Protein AF-A0A485B523-F1 (afdb_monomer_lite)

Secondary structure (DSSP, 8-state):
-----------TTSSHHHHHHHHTTSS--SSS--EE--SSS--EEGGG--HHHHHHHHHH-----SS----TTS-HHHHHHHTTGGGS-HHHHHTT---

InterPro domains:
  IPR003439 ABC transporter-like, ATP-binding domain [PF00005] (5-87)
  IPR027417 P-loop containing nucleoside triphosphate hydrolase [G3DSA:3.40.50.300] (2-95)
  IPR027417 P-loop containing nucleoside triphosphate hydrolase [SSF52540] (5-87)
  IPR050086 Methionine import ATP-binding protein MetN-like [PTHR43166] (6-89)

Structure (mmCIF, N/CA/C/O backbone):
data_AF-A0A485B523-F1
#
_entry.id   AF-A0A485B523-F1
#
loop_
_atom_site.group_PDB
_atom_site.id
_atom_site.type_symbol
_atom_site.label_atom_id
_atom_site.label_alt_id
_atom_site.label_comp_id
_atom_site.label_asym_id
_atom_site.label_entity_id
_atom_site.label_seq_id
_atom_site.pdbx_PDB_ins_code
_atom_site.Cartn_x
_atom_site.Cartn_y
_atom_site.Cartn_z
_atom_site.occupancy
_atom_site.B_iso_or_equiv
_atom_site.auth_seq_id
_atom_site.auth_comp_id
_atom_site.auth_asym_id
_atom_site.auth_atom_id
_atom_site.pdbx_PDB_model_num
ATOM 1 N N . MET A 1 1 ? 12.928 13.856 6.383 1.00 52.41 1 MET A N 1
ATOM 2 C CA . MET A 1 1 ? 13.596 12.909 7.332 1.00 52.41 1 MET A CA 1
ATOM 3 C C . MET A 1 1 ? 14.492 11.938 6.554 1.00 52.41 1 MET A C 1
ATOM 5 O O . MET A 1 1 ? 14.170 11.704 5.394 1.00 52.41 1 MET A O 1
ATOM 9 N N . PRO A 1 2 ? 15.593 11.385 7.109 1.00 62.50 2 PRO A N 1
ATOM 10 C CA . PRO A 1 2 ? 16.384 10.366 6.406 1.00 62.50 2 PRO A CA 1
ATOM 11 C C . PRO A 1 2 ? 15.551 9.104 6.127 1.00 62.50 2 PRO A C 1
ATOM 13 O O . PRO A 1 2 ? 14.593 8.812 6.844 1.00 62.50 2 PRO A O 1
ATOM 16 N N . ALA A 1 3 ? 15.902 8.370 5.067 1.00 80.81 3 ALA A N 1
ATOM 17 C CA . ALA A 1 3 ? 15.241 7.116 4.721 1.00 80.81 3 ALA A CA 1
ATOM 18 C C . ALA A 1 3 ? 15.565 6.045 5.775 1.00 80.81 3 ALA A C 1
ATOM 20 O O . ALA A 1 3 ? 16.703 5.586 5.875 1.00 80.81 3 ALA A O 1
ATOM 21 N N . ASN A 1 4 ? 14.557 5.663 6.560 1.00 88.38 4 ASN A N 1
ATOM 22 C CA . ASN A 1 4 ? 14.673 4.637 7.592 1.00 88.38 4 ASN A CA 1
ATOM 23 C C . ASN A 1 4 ? 14.226 3.276 7.046 1.00 88.38 4 ASN A C 1
ATOM 25 O O . ASN A 1 4 ? 13.213 3.184 6.350 1.00 88.38 4 ASN A O 1
ATOM 29 N N . TRP A 1 5 ? 14.952 2.220 7.412 1.00 92.06 5 TRP A N 1
ATOM 30 C CA . TRP A 1 5 ? 14.648 0.843 7.028 1.00 92.06 5 TRP A CA 1
ATOM 31 C C . TRP A 1 5 ? 14.146 0.074 8.244 1.00 92.06 5 TRP A C 1
ATOM 33 O O . TRP A 1 5 ? 14.842 -0.028 9.252 1.00 92.06 5 TRP A O 1
ATOM 43 N N . TRP A 1 6 ? 12.942 -0.479 8.139 1.00 91.56 6 TRP A N 1
ATOM 44 C CA . TRP A 1 6 ? 12.316 -1.264 9.199 1.00 91.56 6 TRP A CA 1
ATOM 45 C C . TRP A 1 6 ? 12.098 -2.696 8.714 1.00 91.56 6 TRP A C 1
ATOM 47 O O . TRP A 1 6 ? 11.656 -2.910 7.586 1.00 91.56 6 TRP A O 1
ATOM 57 N N . GLY A 1 7 ? 12.404 -3.676 9.564 1.00 92.75 7 GLY A N 1
ATOM 58 C CA . GLY A 1 7 ? 12.230 -5.098 9.271 1.00 92.75 7 GLY A CA 1
ATOM 59 C C . GLY A 1 7 ? 11.400 -5.794 10.343 1.00 92.75 7 GLY A C 1
ATOM 60 O O . GLY A 1 7 ? 11.591 -5.555 11.533 1.00 92.75 7 GLY A O 1
ATOM 61 N N . TRP A 1 8 ? 10.502 -6.687 9.923 1.00 90.38 8 TRP A N 1
ATOM 62 C CA . TRP A 1 8 ? 9.713 -7.532 10.823 1.00 90.38 8 TRP A CA 1
ATOM 63 C C . TRP A 1 8 ? 10.019 -9.011 10.602 1.00 90.38 8 TRP A C 1
ATOM 65 O O . TRP A 1 8 ? 9.928 -9.519 9.484 1.00 90.38 8 TRP A O 1
ATOM 75 N N . ILE A 1 9 ? 10.322 -9.718 11.691 1.00 93.12 9 ILE A N 1
ATOM 76 C CA . ILE A 1 9 ? 10.630 -11.151 11.699 1.00 93.12 9 ILE A CA 1
ATOM 77 C C . ILE A 1 9 ? 9.621 -11.864 12.599 1.00 93.12 9 ILE A C 1
ATOM 79 O O . ILE A 1 9 ? 9.247 -11.374 13.659 1.00 93.12 9 ILE A O 1
ATOM 83 N N . GLY A 1 10 ? 9.162 -13.035 12.167 1.00 92.75 10 GLY A N 1
ATOM 84 C CA . GLY A 1 10 ? 8.225 -13.859 12.923 1.00 92.75 10 GLY A CA 1
ATOM 85 C C . GLY A 1 10 ? 7.916 -15.157 12.190 1.00 92.75 10 GLY A C 1
ATOM 86 O O . GLY A 1 10 ? 8.152 -15.258 10.982 1.00 92.75 10 GLY A O 1
ATOM 87 N N . ARG A 1 11 ? 7.355 -16.141 12.901 1.00 95.06 11 ARG A N 1
ATOM 88 C CA . ARG A 1 11 ? 6.988 -17.456 12.341 1.00 95.06 11 ARG A CA 1
ATOM 89 C C . ARG A 1 11 ? 6.081 -17.335 11.107 1.00 95.06 11 ARG A C 1
ATOM 91 O O . ARG A 1 11 ? 5.399 -16.320 10.914 1.00 95.06 11 ARG A O 1
ATOM 98 N N . SER A 1 12 ? 6.079 -18.355 10.247 1.00 92.12 12 SER A N 1
ATOM 99 C CA . SER A 1 12 ? 5.091 -18.437 9.162 1.00 92.12 12 SER A CA 1
ATOM 100 C C . SER A 1 12 ? 3.675 -18.399 9.750 1.00 92.12 12 SER A C 1
ATOM 102 O O . SER A 1 12 ? 3.447 -18.927 10.836 1.00 92.12 12 SER A O 1
ATOM 104 N N . GLY A 1 13 ? 2.756 -17.687 9.097 1.00 90.31 13 GLY A N 1
ATOM 105 C CA . GLY A 1 13 ? 1.396 -17.477 9.611 1.00 90.31 13 GLY A CA 1
ATOM 106 C C . GLY A 1 13 ? 1.243 -16.410 10.706 1.00 90.31 13 GLY A C 1
ATOM 107 O O . GLY A 1 13 ? 0.121 -16.098 11.074 1.00 90.31 13 GLY A O 1
ATOM 108 N N . ALA A 1 14 ? 2.319 -15.763 11.177 1.00 93.19 14 ALA A N 1
ATOM 109 C CA . ALA A 1 14 ? 2.232 -14.704 12.199 1.00 93.19 14 ALA A CA 1
ATOM 110 C C . ALA A 1 14 ? 1.562 -13.387 11.729 1.00 93.19 14 ALA A C 1
ATOM 112 O O . ALA A 1 14 ? 1.584 -12.400 12.453 1.00 93.19 14 ALA A O 1
ATOM 113 N N . GLY A 1 15 ? 1.028 -13.330 10.504 1.00 92.81 15 GLY A N 1
ATOM 114 C CA . GLY A 1 15 ? 0.322 -12.151 9.986 1.00 92.81 15 GLY A CA 1
ATOM 115 C C . GLY A 1 15 ? 1.199 -11.056 9.365 1.00 92.81 15 GLY A C 1
ATOM 116 O O . GLY A 1 15 ? 0.688 -9.990 9.049 1.00 92.81 15 GLY A O 1
ATOM 117 N N . LYS A 1 16 ? 2.497 -11.300 9.130 1.00 94.44 16 LYS A N 1
ATOM 118 C CA . LYS A 1 16 ? 3.418 -10.314 8.514 1.00 94.44 16 LYS A CA 1
ATOM 119 C C . LYS A 1 16 ? 2.907 -9.779 7.170 1.00 94.44 16 LYS A C 1
ATOM 121 O O . LYS A 1 16 ? 2.868 -8.573 6.964 1.00 94.44 16 LYS A O 1
ATOM 126 N N . SER A 1 17 ? 2.480 -10.670 6.272 1.00 92.75 17 SER A N 1
ATOM 127 C CA . SER A 1 17 ? 1.926 -10.267 4.974 1.00 92.75 17 SER A CA 1
ATOM 128 C C . SER A 1 17 ? 0.624 -9.491 5.157 1.00 92.75 17 SER A C 1
ATOM 130 O O . SER A 1 17 ? 0.453 -8.436 4.555 1.00 92.75 17 SER A O 1
ATOM 132 N N . THR A 1 18 ? -0.256 -9.951 6.053 1.00 93.06 18 THR A N 1
ATOM 133 C CA . THR A 1 18 ? -1.504 -9.257 6.397 1.00 93.06 18 THR A CA 1
ATOM 134 C C . THR A 1 18 ? -1.240 -7.828 6.868 1.00 93.06 18 THR A C 1
ATOM 136 O O . THR A 1 18 ? -1.890 -6.907 6.385 1.00 93.06 18 THR A O 1
ATOM 139 N N . LEU A 1 19 ? -0.245 -7.624 7.736 1.00 92.50 19 LEU A N 1
ATOM 140 C C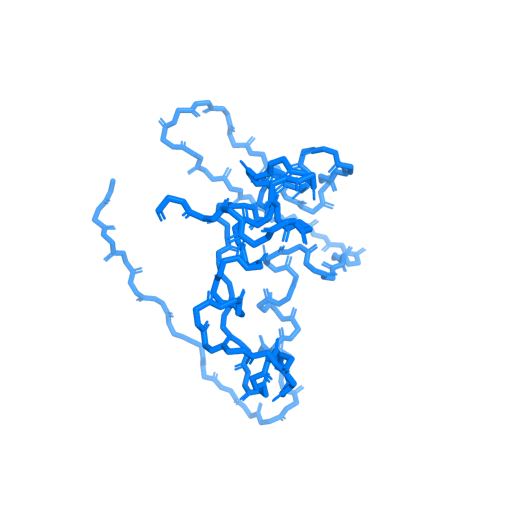A . LEU A 1 19 ? 0.169 -6.300 8.200 1.00 92.50 19 LEU A CA 1
ATOM 141 C C . LEU A 1 19 ? 0.598 -5.403 7.032 1.00 92.50 19 LEU A C 1
ATOM 143 O O . LEU A 1 19 ? 0.117 -4.279 6.924 1.00 92.50 19 LEU A O 1
ATOM 147 N N . LEU A 1 20 ? 1.447 -5.901 6.128 1.00 93.00 20 LEU A N 1
ATOM 148 C CA . LEU A 1 20 ? 1.889 -5.136 4.955 1.00 93.00 20 LEU A CA 1
ATOM 149 C C . LEU A 1 20 ? 0.718 -4.758 4.034 1.00 93.00 20 LEU A C 1
ATOM 151 O O . LEU A 1 20 ? 0.637 -3.621 3.571 1.00 93.00 20 LEU A O 1
ATOM 155 N N . HIS A 1 21 ? -0.228 -5.673 3.810 1.00 92.88 21 HIS A N 1
ATOM 156 C CA . HIS A 1 21 ? -1.424 -5.386 3.015 1.00 92.88 21 HIS A CA 1
ATOM 157 C C . HIS A 1 21 ? -2.355 -4.366 3.676 1.00 92.88 21 HIS A C 1
ATOM 159 O O . HIS A 1 21 ? -2.969 -3.565 2.967 1.00 92.88 21 HIS A O 1
ATOM 165 N N . VAL A 1 22 ? -2.476 -4.396 5.004 1.00 93.62 22 VAL A N 1
ATOM 166 C CA . VAL A 1 22 ? -3.265 -3.426 5.772 1.00 93.62 22 VAL A CA 1
ATOM 167 C C . VAL A 1 22 ? -2.595 -2.047 5.747 1.00 93.62 22 VAL A C 1
ATOM 169 O O . VAL A 1 22 ? -3.270 -1.056 5.485 1.00 93.62 22 VAL A O 1
ATOM 172 N N . LEU A 1 23 ? -1.267 -1.971 5.891 1.00 92.38 23 LEU A N 1
ATOM 173 C CA . LEU A 1 23 ? -0.498 -0.720 5.790 1.00 92.38 23 LEU A CA 1
ATOM 174 C C . LEU A 1 23 ? -0.600 -0.072 4.399 1.00 92.38 23 LEU A C 1
ATOM 176 O O . LEU A 1 23 ? -0.827 1.132 4.282 1.00 92.38 23 LEU A O 1
ATOM 180 N N . ASN A 1 24 ? -0.502 -0.867 3.330 1.00 91.31 24 ASN A N 1
ATOM 181 C CA . ASN A 1 24 ? -0.714 -0.383 1.960 1.00 91.31 24 ASN A CA 1
ATOM 182 C C . ASN A 1 24 ? -2.213 -0.144 1.638 1.00 91.31 24 ASN A C 1
ATOM 184 O O . ASN A 1 24 ? -2.586 0.309 0.557 1.00 91.31 24 ASN A O 1
ATOM 188 N N . GLY A 1 25 ? -3.123 -0.470 2.558 1.00 90.50 25 GLY A N 1
ATOM 189 C CA . GLY A 1 25 ? -4.562 -0.309 2.362 1.00 90.50 25 GLY A CA 1
ATOM 190 C C . GLY A 1 25 ? -5.139 -1.209 1.266 1.00 90.50 25 GLY A C 1
ATOM 191 O O . GLY A 1 25 ? -6.171 -0.875 0.689 1.00 90.50 25 GLY A O 1
ATOM 192 N N . THR A 1 26 ? -4.485 -2.326 0.926 1.00 90.00 26 THR A N 1
ATOM 193 C CA . THR A 1 26 ? -5.051 -3.373 0.048 1.00 90.00 26 THR A CA 1
ATOM 194 C C . THR A 1 26 ? -6.123 -4.172 0.790 1.00 90.00 26 THR A C 1
ATOM 196 O O . THR A 1 26 ? -7.158 -4.496 0.212 1.00 90.00 26 THR A O 1
ATOM 199 N N . HIS A 1 27 ? -5.907 -4.417 2.084 1.00 92.00 27 HIS A N 1
ATOM 200 C CA . HIS A 1 27 ? -6.917 -4.936 3.002 1.00 92.00 27 HIS A CA 1
ATOM 201 C C . HIS A 1 27 ? -7.356 -3.846 3.980 1.00 92.00 27 HIS A C 1
ATOM 203 O O . HIS A 1 27 ? -6.552 -3.014 4.397 1.00 92.00 27 HIS A O 1
ATOM 209 N N . SER A 1 28 ? -8.635 -3.855 4.349 1.00 89.50 28 SER A N 1
ATOM 210 C CA . SER A 1 28 ? -9.162 -2.973 5.388 1.00 89.50 28 SER A CA 1
ATOM 211 C C . SER A 1 28 ? -8.805 -3.510 6.772 1.00 89.50 28 SER A C 1
ATOM 213 O O . SER A 1 28 ? -8.878 -4.715 7.010 1.00 89.50 28 SER A O 1
ATOM 215 N N . ALA A 1 29 ? -8.446 -2.615 7.689 1.00 91.62 29 ALA A N 1
ATOM 216 C CA . ALA A 1 29 ? -8.305 -2.960 9.096 1.00 91.62 29 ALA A CA 1
ATOM 217 C C . ALA A 1 29 ? -9.691 -3.189 9.720 1.00 91.62 29 ALA A C 1
ATOM 219 O O . ALA A 1 29 ? -10.618 -2.417 9.477 1.00 91.62 29 ALA A O 1
ATOM 220 N N . THR A 1 30 ? -9.831 -4.229 10.542 1.00 91.56 30 THR A N 1
ATOM 221 C CA . THR A 1 30 ? -11.071 -4.492 11.296 1.00 91.56 30 THR A CA 1
ATOM 222 C C . THR A 1 30 ? -11.280 -3.479 12.427 1.00 91.56 30 THR A C 1
ATOM 224 O O . THR A 1 30 ? -12.409 -3.201 12.815 1.00 91.56 30 THR A O 1
ATOM 227 N N . GLY A 1 31 ? -10.193 -2.914 12.954 1.00 91.44 31 GLY A N 1
ATOM 228 C CA . GLY A 1 31 ? -10.195 -1.907 14.010 1.00 91.44 31 GLY A CA 1
ATOM 229 C C . GLY A 1 31 ? -8.799 -1.319 14.214 1.00 91.44 31 GLY A C 1
ATOM 230 O O . GLY A 1 31 ? -7.842 -1.750 13.568 1.00 91.44 31 GLY A O 1
ATOM 231 N N . GLY A 1 32 ? -8.692 -0.346 15.117 1.00 92.19 32 GLY A N 1
ATOM 232 C CA . GLY A 1 32 ? -7.473 0.441 15.312 1.00 92.19 32 GLY A CA 1
ATOM 233 C C . GLY A 1 32 ? -7.324 1.570 14.289 1.00 92.19 32 GLY A C 1
ATOM 234 O O . GLY A 1 32 ? -8.255 1.877 13.545 1.00 92.19 32 GLY A O 1
ATOM 235 N N . GLU A 1 33 ? -6.150 2.194 14.278 1.00 93.50 33 GLU A N 1
ATOM 236 C CA . GLU A 1 33 ? -5.818 3.318 13.401 1.00 93.50 33 GLU A CA 1
ATOM 237 C C . GLU A 1 33 ? -4.440 3.132 12.762 1.00 93.50 33 GLU A C 1
ATOM 239 O O . GLU A 1 33 ? -3.553 2.485 13.325 1.00 93.50 33 GLU A O 1
ATOM 244 N N . ILE A 1 34 ? -4.264 3.697 11.568 1.00 93.81 34 ILE A N 1
ATOM 245 C CA . ILE A 1 34 ? -2.995 3.686 10.835 1.00 93.81 34 ILE A CA 1
ATOM 246 C C . ILE A 1 34 ? -2.650 5.135 10.517 1.00 93.81 34 ILE A C 1
ATOM 248 O O . ILE A 1 34 ? -3.109 5.696 9.524 1.00 93.81 34 ILE A O 1
ATOM 252 N N . LEU A 1 35 ? -1.849 5.757 11.376 1.00 93.19 35 LEU A N 1
ATOM 253 C CA . LEU A 1 35 ? -1.528 7.174 11.262 1.00 93.19 35 LEU A CA 1
ATOM 254 C C . LEU A 1 35 ? -0.372 7.393 10.287 1.00 93.19 35 LEU A C 1
ATOM 256 O O . LEU A 1 35 ? 0.747 6.922 10.494 1.00 93.19 35 LEU A O 1
ATOM 260 N N . SER A 1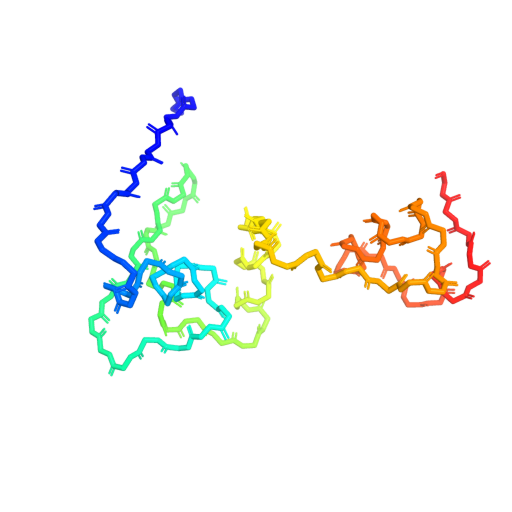 36 ? -0.641 8.140 9.220 1.00 90.69 36 SER A N 1
ATOM 261 C CA . SER A 1 36 ? 0.389 8.643 8.316 1.00 90.69 36 SER A CA 1
ATOM 262 C C . SER A 1 36 ? 0.689 10.103 8.648 1.00 90.69 36 SER A C 1
ATOM 264 O O . SER A 1 36 ? -0.220 10.928 8.721 1.00 90.69 36 SER A O 1
ATOM 266 N N . TYR A 1 37 ? 1.977 10.405 8.828 1.00 90.00 37 TYR A N 1
ATOM 267 C CA . TYR A 1 37 ? 2.504 11.730 9.156 1.00 90.00 37 TYR A CA 1
ATOM 268 C C . TYR A 1 37 ? 3.229 12.307 7.931 1.00 90.00 37 TYR A C 1
ATOM 270 O O . TYR A 1 37 ? 4.402 11.994 7.714 1.00 90.00 37 TYR A O 1
ATOM 278 N N . PRO A 1 38 ? 2.543 13.075 7.069 1.00 85.25 38 PRO A N 1
ATOM 279 C CA . PRO A 1 38 ? 3.187 13.716 5.928 1.00 85.25 38 PRO A CA 1
ATOM 280 C C . PRO A 1 38 ? 4.084 14.881 6.378 1.00 85.25 38 PRO A C 1
ATOM 282 O O . PRO A 1 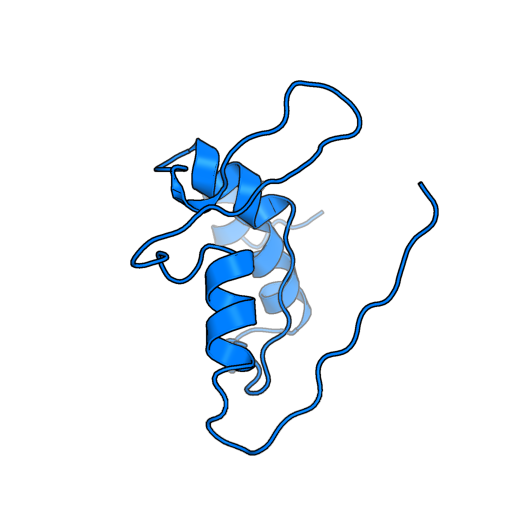38 ? 3.818 15.510 7.397 1.00 85.25 38 PRO A O 1
ATOM 285 N N . GLU A 1 39 ? 5.113 15.214 5.588 1.00 84.12 39 GLU A N 1
ATOM 286 C CA . GLU A 1 39 ? 5.960 16.396 5.853 1.00 84.12 39 GLU A CA 1
ATOM 287 C C . GLU A 1 39 ? 5.170 17.714 5.766 1.00 84.12 39 GLU A C 1
ATOM 289 O O . GLU A 1 39 ? 5.503 18.684 6.441 1.00 84.12 39 GLU A O 1
ATOM 294 N N . VAL A 1 40 ? 4.104 17.742 4.957 1.00 84.25 40 VAL A N 1
ATOM 295 C CA . VAL A 1 40 ? 3.187 18.878 4.816 1.00 84.25 40 VAL A CA 1
ATOM 296 C C . VAL A 1 40 ? 1.752 18.395 5.006 1.00 84.25 40 VAL A C 1
ATOM 298 O O . VAL A 1 40 ? 1.303 17.481 4.310 1.00 84.25 40 VAL A O 1
ATOM 301 N N . GLY A 1 41 ? 1.020 19.047 5.909 1.00 85.38 41 GLY A N 1
ATOM 302 C CA . GLY A 1 41 ? -0.379 18.748 6.217 1.00 85.38 41 GLY A CA 1
ATOM 303 C C . GLY A 1 41 ? -0.571 18.147 7.609 1.00 85.38 41 GLY A C 1
ATOM 304 O O . GLY A 1 41 ? 0.350 18.104 8.418 1.00 85.38 41 GLY A O 1
ATOM 305 N N . MET A 1 42 ? -1.799 17.710 7.889 1.00 88.12 42 MET A N 1
ATOM 306 C CA . MET A 1 42 ? -2.148 17.071 9.158 1.00 88.12 42 MET A CA 1
ATOM 307 C C . MET A 1 42 ? -2.000 15.550 9.062 1.00 88.12 42 MET A C 1
ATOM 309 O O . MET A 1 42 ? -2.212 14.990 7.980 1.00 88.12 42 MET A O 1
ATOM 313 N N . PRO A 1 43 ? -1.680 14.868 10.178 1.00 90.56 43 PRO A N 1
ATOM 314 C CA . PRO A 1 43 ? -1.750 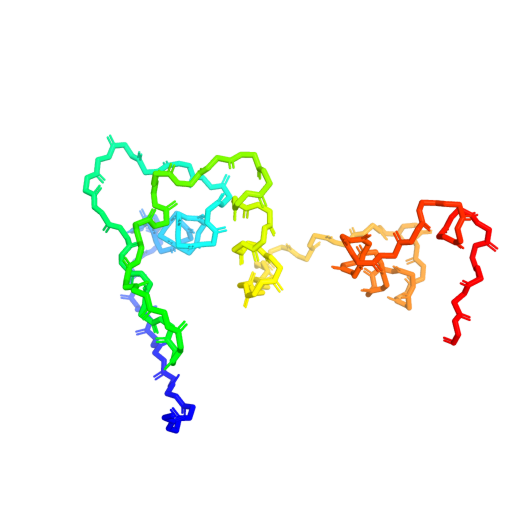13.420 10.239 1.00 90.56 43 PRO A CA 1
ATOM 315 C C . PRO A 1 43 ? -3.151 12.938 9.877 1.00 90.56 43 PRO A C 1
ATOM 317 O O . PRO A 1 43 ? -4.156 13.539 10.263 1.00 90.56 43 PRO A O 1
ATOM 320 N N . HIS A 1 44 ? -3.215 11.840 9.139 1.00 90.12 44 HIS A N 1
ATOM 321 C CA . HIS A 1 44 ? -4.477 11.238 8.722 1.00 90.12 44 HIS A CA 1
ATOM 322 C C . HIS A 1 44 ? -4.467 9.733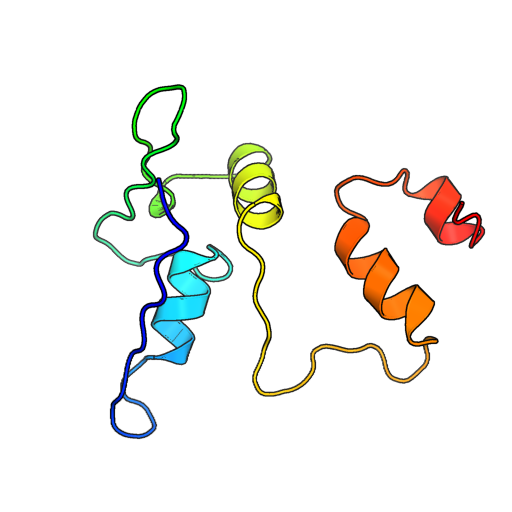 8.947 1.00 90.12 44 HIS A C 1
ATOM 324 O O . HIS A 1 44 ? -3.432 9.071 8.847 1.00 90.12 44 HIS A O 1
ATOM 330 N N . ASP A 1 45 ? -5.642 9.207 9.269 1.00 94.19 45 ASP A N 1
ATOM 331 C CA . ASP A 1 45 ? -5.840 7.784 9.493 1.00 94.19 45 ASP A CA 1
ATOM 332 C C . ASP A 1 45 ? -6.123 7.078 8.164 1.00 94.19 45 ASP A C 1
ATOM 334 O O . ASP A 1 45 ? -7.201 7.209 7.573 1.00 94.19 45 ASP A O 1
ATOM 338 N N . VAL A 1 46 ? -5.140 6.306 7.707 1.00 92.50 46 VAL A N 1
ATOM 339 C CA . VAL A 1 46 ? -5.188 5.519 6.475 1.00 92.50 46 VAL A CA 1
ATOM 340 C C . VAL A 1 46 ? -6.321 4.492 6.518 1.00 92.50 46 VAL A C 1
ATOM 342 O O . VAL A 1 46 ? -6.955 4.251 5.489 1.00 92.50 46 VAL A O 1
ATOM 345 N N . ALA A 1 47 ? -6.644 3.938 7.693 1.00 91.81 47 ALA A N 1
ATOM 346 C CA . ALA A 1 47 ? -7.699 2.935 7.840 1.00 91.81 47 ALA A CA 1
ATOM 347 C C . ALA A 1 47 ? -9.097 3.491 7.509 1.00 91.81 47 ALA A C 1
ATOM 349 O O . ALA A 1 47 ? -9.997 2.735 7.134 1.00 91.81 47 ALA A O 1
ATOM 350 N N . LYS A 1 48 ? -9.281 4.815 7.601 1.00 92.19 48 LYS A N 1
ATOM 351 C CA . LYS A 1 48 ? -10.543 5.504 7.291 1.00 92.19 48 LYS A CA 1
ATOM 352 C C . LYS A 1 48 ? -10.631 5.998 5.843 1.00 92.19 48 LYS A C 1
ATOM 354 O O . LYS A 1 48 ? -11.697 6.458 5.426 1.00 92.19 48 LYS A O 1
ATOM 359 N N . LEU A 1 49 ? -9.552 5.914 5.058 1.00 92.12 49 LEU A N 1
ATOM 360 C CA . LEU A 1 49 ? -9.532 6.415 3.682 1.00 92.12 49 LEU A CA 1
ATOM 361 C C . LEU A 1 49 ? -10.420 5.573 2.759 1.00 92.12 49 LEU A C 1
ATOM 363 O O . LEU A 1 49 ? -10.415 4.344 2.792 1.00 92.12 49 LEU A O 1
ATOM 367 N N . LYS A 1 50 ? -11.156 6.248 1.868 1.00 92.06 50 LYS A N 1
ATOM 368 C CA . LYS A 1 50 ? -12.017 5.613 0.859 1.00 92.06 50 LYS A CA 1
ATOM 369 C C . LYS A 1 50 ? -11.873 6.285 -0.505 1.00 92.06 50 LYS A C 1
ATOM 371 O O . LYS A 1 50 ? -11.438 7.434 -0.613 1.00 92.06 50 LYS A O 1
ATOM 376 N N . GLY A 1 51 ? -12.244 5.553 -1.557 1.00 90.81 51 GLY A N 1
ATOM 377 C CA . GLY A 1 51 ? -12.317 6.057 -2.929 1.00 90.81 51 GLY A CA 1
ATOM 378 C C . GLY A 1 51 ? -11.028 6.740 -3.395 1.00 90.81 51 GLY A C 1
ATOM 379 O O . GLY A 1 51 ? -9.942 6.162 -3.344 1.00 90.81 51 GLY A O 1
ATOM 380 N N . ARG A 1 52 ? -11.145 7.998 -3.837 1.00 90.00 52 ARG A N 1
ATOM 381 C CA . ARG A 1 52 ? -10.024 8.770 -4.393 1.00 90.00 52 ARG A CA 1
ATOM 382 C C . ARG A 1 52 ? -8.893 9.001 -3.387 1.00 90.00 52 ARG A C 1
ATOM 384 O O . ARG A 1 52 ? -7.732 8.972 -3.785 1.00 90.00 52 ARG A O 1
ATOM 391 N N . ALA A 1 53 ? -9.212 9.184 -2.106 1.00 89.88 53 ALA A N 1
ATOM 392 C CA . ALA A 1 53 ? -8.205 9.416 -1.072 1.00 89.88 53 ALA A CA 1
ATOM 393 C C . ALA A 1 53 ? -7.370 8.152 -0.798 1.00 89.88 53 ALA A C 1
ATOM 395 O O . ALA A 1 53 ? -6.148 8.226 -0.693 1.00 89.88 53 ALA A O 1
ATOM 396 N N . LEU A 1 54 ? -8.011 6.977 -0.791 1.00 90.56 54 LEU A N 1
ATOM 397 C CA . LEU A 1 54 ? -7.314 5.692 -0.668 1.00 90.56 54 LEU A CA 1
ATOM 398 C C . LEU A 1 54 ? -6.424 5.406 -1.888 1.00 90.56 54 LEU A C 1
ATOM 400 O O . LEU A 1 54 ? -5.300 4.932 -1.742 1.00 90.56 54 LEU A O 1
ATOM 404 N N . ASN A 1 55 ? -6.887 5.741 -3.094 1.00 88.88 55 ASN A N 1
ATOM 405 C CA . ASN A 1 55 ? -6.067 5.612 -4.301 1.00 88.88 55 ASN A CA 1
ATOM 406 C C . ASN A 1 55 ? -4.843 6.542 -4.266 1.00 88.88 55 ASN A C 1
ATOM 408 O O . ASN A 1 55 ? -3.754 6.136 -4.671 1.00 88.88 55 ASN A O 1
ATOM 412 N N . ALA A 1 56 ? -4.991 7.761 -3.735 1.00 88.69 56 ALA A N 1
ATOM 413 C CA . ALA A 1 56 ? -3.867 8.670 -3.531 1.00 88.69 56 ALA A CA 1
ATOM 414 C C . ALA A 1 56 ? -2.847 8.102 -2.527 1.00 88.69 56 ALA A C 1
ATOM 416 O O . ALA A 1 56 ? -1.646 8.183 -2.779 1.00 88.69 56 ALA A O 1
ATOM 417 N N . TRP A 1 57 ? -3.299 7.467 -1.439 1.00 90.56 57 TRP A N 1
ATOM 418 C CA . TRP A 1 57 ? -2.421 6.752 -0.505 1.00 90.56 57 TRP A CA 1
ATOM 419 C C . TRP A 1 57 ? -1.646 5.616 -1.183 1.00 90.56 57 TRP A C 1
ATOM 421 O O . TRP A 1 57 ? -0.417 5.599 -1.139 1.00 90.56 57 TRP A O 1
ATOM 431 N N . ARG A 1 58 ? -2.346 4.727 -1.897 1.00 89.69 58 ARG A N 1
ATOM 432 C CA . ARG A 1 58 ? -1.737 3.601 -2.631 1.00 89.69 58 ARG A CA 1
ATOM 433 C C . ARG A 1 58 ? -0.721 4.053 -3.684 1.00 89.69 58 ARG A C 1
ATOM 435 O O . ARG A 1 58 ? 0.227 3.339 -3.963 1.00 89.69 58 ARG A O 1
ATOM 442 N N . SER A 1 59 ? -0.876 5.253 -4.249 1.00 87.25 59 SER A N 1
ATOM 443 C CA . SER A 1 59 ? 0.116 5.813 -5.180 1.00 87.25 59 SER A CA 1
ATOM 444 C C . SER A 1 59 ? 1.432 6.229 -4.508 1.00 87.25 59 SER A C 1
ATOM 446 O O . SER A 1 59 ? 2.455 6.328 -5.181 1.00 87.25 59 SER A O 1
ATOM 448 N N . LYS A 1 60 ? 1.410 6.472 -3.191 1.00 87.44 60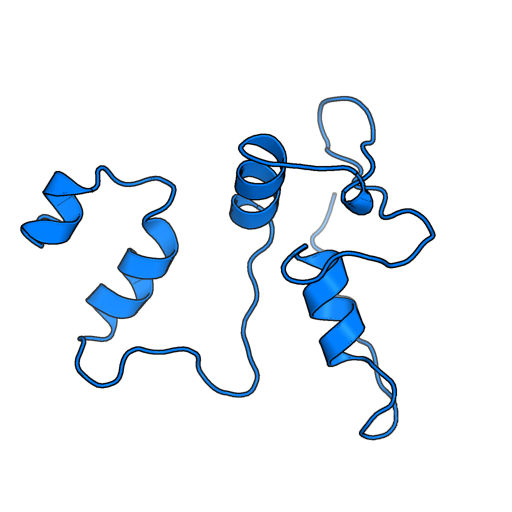 LYS A N 1
ATOM 449 C CA . LYS A 1 60 ? 2.583 6.824 -2.378 1.00 87.44 60 LYS A CA 1
ATOM 450 C C . LYS A 1 60 ? 3.198 5.609 -1.675 1.00 87.44 60 LYS A C 1
ATOM 452 O O . LYS A 1 60 ? 4.370 5.658 -1.319 1.00 87.44 60 LYS A O 1
ATOM 457 N N . CYS A 1 61 ? 2.427 4.539 -1.473 1.00 88.19 61 CYS A N 1
ATOM 458 C CA . CYS A 1 61 ? 2.871 3.306 -0.825 1.00 88.19 61 CYS A CA 1
ATOM 459 C C . CYS A 1 61 ? 3.086 2.197 -1.870 1.00 88.19 61 CYS A C 1
ATOM 461 O O . CYS A 1 61 ? 2.147 1.545 -2.318 1.00 88.19 61 CYS A O 1
ATOM 463 N N . GLY A 1 62 ? 4.337 1.993 -2.289 1.00 87.50 62 GLY A N 1
ATOM 464 C CA . GLY A 1 62 ? 4.702 0.884 -3.172 1.00 87.50 62 GLY A CA 1
ATOM 465 C C . GLY A 1 62 ? 4.856 -0.425 -2.396 1.00 87.50 62 GLY A C 1
ATOM 466 O O . GLY A 1 62 ? 5.454 -0.439 -1.322 1.00 87.50 62 GLY A O 1
ATOM 467 N N . MET A 1 63 ? 4.361 -1.532 -2.951 1.00 89.88 63 MET A N 1
ATOM 468 C CA . MET A 1 63 ? 4.508 -2.868 -2.366 1.00 89.88 63 MET A CA 1
ATOM 469 C C . MET A 1 63 ? 5.069 -3.847 -3.397 1.00 89.88 63 MET A C 1
ATOM 471 O O . MET A 1 63 ? 4.604 -3.892 -4.534 1.00 89.88 63 MET A O 1
ATOM 475 N N . ILE A 1 64 ? 6.053 -4.643 -2.975 1.00 88.50 64 ILE A N 1
ATOM 476 C CA . ILE A 1 64 ? 6.597 -5.775 -3.731 1.00 88.50 64 ILE A CA 1
ATOM 477 C C . ILE A 1 64 ? 6.102 -7.052 -3.048 1.00 88.50 64 ILE A C 1
ATOM 479 O O . ILE A 1 64 ? 6.285 -7.224 -1.842 1.00 88.50 64 ILE A O 1
ATOM 483 N N . PHE A 1 65 ? 5.436 -7.919 -3.807 1.00 85.31 65 PHE A N 1
ATOM 484 C CA . PHE A 1 65 ? 4.840 -9.158 -3.303 1.00 85.31 65 PHE A CA 1
ATOM 485 C C . PHE A 1 65 ? 5.833 -10.324 -3.365 1.00 85.31 65 PHE A C 1
ATOM 487 O O . PHE A 1 65 ? 6.758 -10.307 -4.173 1.00 85.31 65 PHE A O 1
ATOM 494 N N . GLN A 1 66 ? 5.630 -11.330 -2.507 1.00 83.56 66 GLN A N 1
ATOM 495 C CA . GLN A 1 66 ? 6.445 -12.553 -2.498 1.00 83.56 66 GLN A CA 1
ATOM 496 C C . GLN A 1 66 ? 6.255 -13.352 -3.790 1.00 83.56 66 GLN A C 1
ATOM 498 O O . GLN A 1 66 ? 7.235 -13.720 -4.429 1.00 83.56 66 GLN A O 1
ATOM 503 N N . ASP A 1 67 ? 4.999 -13.532 -4.203 1.00 83.19 67 ASP A N 1
ATOM 504 C CA . ASP A 1 67 ? 4.664 -14.003 -5.541 1.00 83.19 67 ASP A CA 1
ATOM 505 C C . ASP A 1 67 ? 4.549 -12.795 -6.465 1.00 83.19 67 ASP A C 1
ATOM 507 O O . ASP A 1 67 ? 3.707 -11.910 -6.267 1.00 83.19 67 ASP A O 1
ATOM 511 N N . PHE A 1 68 ? 5.428 -12.737 -7.464 1.00 74.38 68 PHE A N 1
ATOM 512 C CA . PHE A 1 68 ? 5.477 -11.633 -8.410 1.00 74.38 68 PHE A CA 1
ATOM 513 C C . PHE A 1 68 ? 4.127 -11.510 -9.124 1.00 74.38 68 PHE A C 1
ATOM 515 O O . PHE A 1 68 ? 3.786 -12.323 -9.980 1.00 74.38 68 PHE A O 1
ATOM 522 N N . CYS A 1 69 ? 3.356 -10.478 -8.770 1.00 76.12 69 CYS A N 1
ATOM 523 C CA . CYS A 1 69 ? 2.058 -10.152 -9.368 1.00 76.12 69 CYS A CA 1
ATOM 524 C C . CYS A 1 69 ? 2.221 -9.569 -10.788 1.00 76.12 69 CYS A C 1
ATOM 526 O O . CYS A 1 69 ? 1.704 -8.497 -11.098 1.00 76.12 69 CYS A O 1
ATOM 528 N N . LEU A 1 70 ? 2.994 -10.254 -11.633 1.00 81.12 70 LEU A N 1
ATOM 529 C CA . LEU A 1 70 ? 3.287 -9.897 -13.015 1.00 81.12 70 LEU A CA 1
ATOM 530 C C . LEU A 1 70 ? 2.304 -10.594 -13.950 1.00 81.12 70 LEU A C 1
ATOM 532 O O . LEU A 1 70 ? 1.915 -11.740 -13.732 1.00 81.12 70 LEU A O 1
ATOM 536 N N . VAL A 1 71 ? 1.948 -9.917 -15.036 1.00 82.56 71 VAL A N 1
ATOM 537 C CA . VAL A 1 71 ? 1.188 -10.516 -16.129 1.00 82.56 71 VAL A CA 1
ATOM 538 C C . VAL A 1 71 ? 2.182 -11.249 -17.037 1.00 82.56 71 VAL A C 1
ATOM 540 O O . VAL A 1 71 ? 2.960 -10.581 -17.723 1.00 82.56 71 VAL A O 1
ATOM 543 N N . PRO A 1 72 ? 2.163 -12.598 -17.103 1.00 79.88 72 PRO A N 1
ATOM 544 C CA . PRO A 1 72 ? 3.207 -13.370 -17.793 1.00 79.88 72 PRO A CA 1
ATOM 545 C C . PRO A 1 72 ? 3.253 -13.134 -19.305 1.00 79.88 72 PRO A C 1
ATOM 547 O O . PRO A 1 72 ? 4.258 -13.389 -19.954 1.00 79.88 72 PRO A O 1
ATOM 550 N N . ARG A 1 73 ? 2.137 -12.671 -19.876 1.00 82.06 73 ARG A N 1
ATOM 551 C CA . ARG A 1 73 ? 1.972 -12.422 -21.314 1.00 82.06 73 ARG A CA 1
ATOM 552 C C . ARG A 1 73 ? 2.431 -11.027 -21.749 1.00 82.06 73 ARG A C 1
ATOM 554 O O . ARG A 1 73 ? 2.269 -10.687 -22.916 1.00 82.06 73 ARG A O 1
ATOM 561 N N . LEU A 1 74 ? 2.913 -10.200 -20.821 1.00 82.56 74 LEU A N 1
ATOM 562 C CA . LEU A 1 74 ? 3.324 -8.826 -21.095 1.00 82.56 74 LEU A CA 1
ATOM 563 C C . LEU A 1 74 ? 4.824 -8.659 -20.886 1.00 82.56 74 LEU A C 1
ATOM 565 O O . LEU A 1 74 ? 5.401 -9.225 -19.959 1.00 82.56 74 LEU A O 1
ATOM 569 N N . ASP A 1 75 ? 5.430 -7.808 -21.710 1.00 84.38 75 ASP A N 1
ATOM 570 C CA . ASP A 1 75 ? 6.835 -7.441 -21.566 1.00 84.38 75 ASP A CA 1
ATOM 571 C C . ASP A 1 75 ? 7.098 -6.797 -20.201 1.00 84.38 75 ASP A C 1
ATOM 573 O O . ASP A 1 75 ? 6.217 -6.164 -19.606 1.00 84.38 75 ASP A O 1
ATOM 577 N N . VAL A 1 76 ? 8.342 -6.896 -19.728 1.00 83.81 76 VAL A N 1
ATOM 578 C CA . VAL A 1 76 ? 8.780 -6.311 -18.449 1.00 83.81 76 VAL A CA 1
ATOM 579 C C . VAL A 1 76 ? 8.452 -4.819 -18.387 1.00 83.81 76 VAL A C 1
ATOM 581 O O . VAL A 1 76 ? 7.852 -4.361 -17.417 1.00 83.81 76 VAL A O 1
ATOM 584 N N . LEU A 1 77 ? 8.768 -4.075 -19.453 1.00 82.56 77 LEU A N 1
ATOM 585 C CA . LEU A 1 77 ? 8.472 -2.645 -19.547 1.00 82.56 77 LEU A CA 1
ATOM 586 C C . LEU A 1 77 ? 6.968 -2.373 -19.414 1.00 82.56 77 LEU A C 1
ATOM 588 O O . LEU A 1 77 ? 6.564 -1.475 -18.681 1.00 82.56 77 LEU A O 1
ATOM 592 N N . THR A 1 78 ? 6.134 -3.193 -20.058 1.00 80.25 78 THR A N 1
ATOM 593 C CA . THR A 1 78 ? 4.678 -3.058 -19.956 1.00 80.25 78 THR A CA 1
ATOM 594 C C . THR A 1 78 ? 4.215 -3.330 -18.523 1.00 80.25 78 THR A C 1
ATOM 596 O O . THR A 1 78 ? 3.472 -2.524 -17.978 1.00 80.25 78 THR A O 1
ATOM 599 N N . ASN A 1 79 ? 4.696 -4.392 -17.867 1.00 82.50 79 ASN A N 1
ATOM 600 C CA . ASN A 1 79 ? 4.375 -4.686 -16.462 1.00 82.50 79 ASN A CA 1
ATOM 601 C C . ASN A 1 79 ? 4.754 -3.533 -15.511 1.00 82.50 79 ASN A C 1
ATOM 603 O O . ASN A 1 79 ? 3.966 -3.168 -14.638 1.00 82.50 79 ASN A O 1
ATOM 607 N N . VAL A 1 80 ? 5.923 -2.917 -15.706 1.00 83.00 80 VAL A N 1
ATOM 608 C CA . VAL A 1 80 ? 6.374 -1.763 -14.906 1.00 83.00 80 VAL A CA 1
ATOM 609 C C . VAL A 1 80 ? 5.486 -0.540 -15.143 1.00 83.00 80 VAL A C 1
ATOM 611 O O . VAL A 1 80 ? 5.080 0.135 -14.194 1.00 83.00 80 VAL A O 1
ATOM 614 N N . LEU A 1 81 ? 5.146 -0.255 -16.400 1.00 78.69 81 LEU A N 1
ATOM 615 C CA . LEU A 1 81 ? 4.328 0.904 -16.756 1.00 78.69 81 LEU A CA 1
ATOM 616 C C . LEU A 1 81 ? 2.862 0.728 -16.348 1.00 78.69 81 LEU A C 1
ATOM 618 O O . LEU A 1 81 ? 2.220 1.710 -15.973 1.00 78.69 81 LEU A O 1
ATOM 622 N N . LEU A 1 82 ? 2.358 -0.511 -16.301 1.00 74.81 82 LEU A N 1
ATOM 623 C CA . LEU A 1 82 ? 1.059 -0.824 -15.704 1.00 74.81 82 LEU A CA 1
ATOM 624 C C . LEU A 1 82 ? 0.999 -0.405 -14.226 1.00 74.81 82 LEU A C 1
ATOM 626 O O . LEU A 1 82 ? -0.010 0.141 -13.784 1.00 74.81 82 LEU A O 1
ATOM 630 N N . GLY A 1 83 ? 2.097 -0.551 -13.478 1.00 69.50 83 GLY A N 1
ATOM 631 C CA . GLY A 1 83 ? 2.203 -0.059 -12.099 1.00 69.50 83 GLY A CA 1
ATOM 632 C C . GLY A 1 83 ? 2.040 1.464 -11.961 1.00 69.50 83 GLY A C 1
ATOM 633 O O . GLY A 1 83 ? 1.659 1.952 -10.898 1.00 69.50 83 GLY A O 1
ATOM 634 N N . ARG A 1 84 ? 2.262 2.227 -13.042 1.00 66.31 84 ARG A N 1
ATOM 635 C CA . ARG A 1 84 ? 2.091 3.692 -13.106 1.00 66.31 84 ARG A CA 1
ATOM 636 C C . ARG A 1 84 ? 0.762 4.130 -13.730 1.00 66.31 84 ARG A C 1
ATOM 638 O O . ARG A 1 84 ? 0.520 5.332 -13.868 1.00 66.31 84 ARG A O 1
ATOM 645 N N . LEU A 1 85 ? -0.128 3.195 -14.076 1.00 61.84 85 LEU A N 1
ATOM 646 C CA . LEU A 1 85 ? -1.413 3.496 -14.719 1.00 61.84 85 LEU A CA 1
ATOM 647 C C . LEU A 1 85 ? -2.279 4.484 -13.943 1.00 61.84 85 LEU A C 1
ATOM 649 O O . LEU A 1 85 ? -2.990 5.263 -14.566 1.00 61.84 85 LEU A O 1
ATOM 653 N N . SER A 1 86 ? -2.203 4.510 -12.607 1.00 57.59 86 SER A N 1
ATOM 654 C CA . SER A 1 86 ? -2.986 5.468 -11.810 1.00 57.59 86 SER A CA 1
ATOM 655 C C . SER A 1 86 ? -2.665 6.936 -12.134 1.00 57.59 86 SER A C 1
ATOM 657 O O . SER A 1 86 ? -3.473 7.811 -11.831 1.00 57.59 86 SER A O 1
ATOM 659 N N . GLN A 1 87 ? -1.525 7.203 -12.785 1.00 57.50 87 GLN A N 1
ATOM 660 C CA . GLN A 1 87 ? -1.105 8.526 -13.251 1.00 57.50 87 GLN A CA 1
ATOM 661 C C . GLN A 1 87 ? -1.075 8.669 -14.784 1.00 57.50 87 GLN A C 1
ATOM 663 O O . GLN A 1 87 ? -0.647 9.707 -15.286 1.00 57.50 87 GLN A O 1
ATOM 668 N N . THR A 1 88 ? -1.525 7.664 -15.546 1.00 50.38 88 THR A N 1
ATOM 669 C CA . THR A 1 88 ? -1.438 7.661 -17.018 1.00 50.38 88 THR A CA 1
ATOM 670 C C . THR A 1 88 ? -2.831 7.543 -17.642 1.00 50.38 88 THR A C 1
ATOM 672 O O . THR A 1 88 ? -3.652 6.746 -17.202 1.00 50.38 88 THR A O 1
ATOM 675 N N . SER A 1 89 ? -3.130 8.353 -18.665 1.00 51.03 89 SER A N 1
ATOM 676 C CA . SER A 1 89 ? -4.429 8.313 -19.358 1.00 51.03 89 SER A CA 1
ATOM 677 C C . SER A 1 89 ? -4.668 6.937 -19.994 1.00 51.03 89 SER A C 1
ATOM 679 O O . SER A 1 89 ? -3.830 6.458 -20.761 1.00 51.03 89 SER A O 1
ATOM 681 N N . THR A 1 90 ? -5.828 6.333 -19.717 1.00 56.66 90 THR A N 1
ATOM 682 C CA . THR A 1 90 ? -6.251 4.985 -20.147 1.00 56.66 90 THR A CA 1
ATOM 683 C C . THR A 1 90 ? -6.077 4.749 -21.648 1.00 56.66 90 THR A C 1
ATOM 685 O O . THR A 1 90 ? -5.719 3.652 -22.069 1.00 56.66 90 THR A O 1
ATOM 688 N N . LEU A 1 91 ? -6.275 5.795 -22.457 1.00 55.38 91 LEU A N 1
ATOM 689 C CA . LEU A 1 91 ? -6.120 5.743 -23.910 1.00 55.38 91 LEU A CA 1
ATOM 690 C C . LEU A 1 91 ? -4.650 5.599 -24.332 1.00 55.38 91 LEU A C 1
ATOM 692 O O . LEU A 1 91 ? -4.346 4.793 -25.203 1.00 55.38 91 LEU A O 1
ATOM 696 N N . LYS A 1 92 ? -3.710 6.299 -23.683 1.00 56.88 92 LYS A N 1
ATOM 697 C CA . LYS A 1 92 ? -2.277 6.200 -24.025 1.00 56.88 92 LYS A CA 1
ATOM 698 C C . LYS A 1 92 ? -1.691 4.830 -23.678 1.00 56.88 92 LYS A C 1
ATOM 700 O O . LYS A 1 92 ? -0.886 4.301 -24.439 1.00 56.88 92 LYS A O 1
ATOM 705 N N . SER A 1 93 ? -2.149 4.227 -22.580 1.00 53.78 93 SER A N 1
ATOM 706 C CA . SER A 1 93 ? -1.731 2.879 -22.185 1.00 53.78 93 SER A CA 1
ATOM 707 C C . SER A 1 93 ? -2.320 1.776 -23.065 1.00 53.78 93 SER A C 1
ATOM 709 O O . SER A 1 93 ? -1.642 0.778 -23.295 1.00 53.78 93 SER A O 1
ATOM 711 N N . LEU A 1 94 ? -3.533 1.960 -23.604 1.00 61.34 94 LEU A N 1
ATOM 712 C CA . LEU A 1 94 ? -4.126 1.023 -24.565 1.00 61.34 94 LEU A CA 1
ATOM 713 C C . LEU A 1 94 ? -3.369 1.020 -25.904 1.00 61.34 94 LEU A C 1
ATOM 715 O O . LEU A 1 94 ? -3.174 -0.037 -26.496 1.00 61.34 94 LEU A O 1
ATOM 719 N N . PHE A 1 95 ? -2.884 2.184 -26.348 1.00 64.50 95 PHE A N 1
ATOM 720 C CA . PHE A 1 95 ? -2.116 2.318 -27.591 1.00 64.50 95 PHE A CA 1
ATOM 721 C C . PHE A 1 95 ? -0.602 2.075 -27.433 1.00 64.50 95 PHE A C 1
ATOM 723 O O . PHE A 1 95 ? 0.143 2.332 -28.374 1.00 64.50 95 PHE A O 1
ATOM 730 N N . LYS A 1 96 ? -0.126 1.578 -26.275 1.00 58.81 96 LYS A N 1
ATOM 731 C CA . LYS A 1 96 ? 1.313 1.377 -25.974 1.00 58.81 96 LYS A CA 1
ATOM 732 C C . LYS A 1 96 ? 2.186 2.622 -26.236 1.00 58.81 96 LYS A C 1
ATOM 734 O O . LYS A 1 96 ? 3.388 2.499 -26.460 1.00 58.81 96 LYS A O 1
ATOM 739 N N . ILE A 1 97 ? 1.611 3.826 -26.189 1.00 55.47 97 ILE A N 1
ATOM 740 C CA . ILE A 1 97 ? 2.369 5.070 -26.363 1.00 55.47 97 ILE A CA 1
ATOM 741 C C . ILE A 1 97 ? 2.907 5.457 -24.993 1.00 55.47 97 ILE A C 1
ATOM 743 O O . ILE A 1 97 ? 2.278 6.195 -24.229 1.00 55.47 97 ILE A O 1
ATOM 747 N N . PHE A 1 98 ? 4.061 4.893 -24.673 1.00 52.72 98 PHE A N 1
ATOM 748 C CA . PHE A 1 98 ? 4.866 5.285 -23.532 1.00 52.72 98 PHE A CA 1
ATOM 749 C C . PHE A 1 98 ? 5.938 6.265 -24.031 1.00 52.72 98 PHE A C 1
ATOM 751 O O . PHE A 1 98 ? 6.503 6.007 -25.095 1.00 52.72 98 PHE A O 1
ATOM 758 N N . PRO A 1 99 ? 6.171 7.406 -23.359 1.00 50.34 99 PRO A N 1
ATOM 759 C CA . PRO A 1 99 ? 7.370 8.194 -23.622 1.00 50.34 99 PRO A CA 1
ATOM 760 C C . PRO A 1 99 ? 8.634 7.407 -23.254 1.00 50.34 99 PRO A C 1
ATOM 762 O O . PRO A 1 99 ? 8.546 6.530 -22.359 1.00 50.34 99 PRO A O 1
#

Sequence (99 aa):
MPANWWGWIGRSGAGKSTLLHVLNGTHSATGGEILSYPEVGMPHDVAKLKGRALNAWRSKCGMIFQDFCLVPRLDVLTNVLLGRLSQTSTLKSLFKIFP

pLDDT: mean 82.6, std 13.15, range [50.34, 95.06]

Foldseek 3Di:
DDDDDDDDDDDPPPCPVVVLCCQLPVDADPDDFDWDDDPDDDIDTLNPDDDPRSLVSNLVDDDQDPPGPADPPDDPVLRVVVNVVSVDDPVCNVVVPDD

Radius of gyration: 16.31 Å; chains: 1; bounding box: 29×37×43 Å

Organism: Raoultella planticola (NCBI:txid575)